Protein AF-A0AAD0NMH9-F1 (afdb_monomer_lite)

Structure (mmCIF, N/CA/C/O backbone):
data_AF-A0AAD0NMH9-F1
#
_entry.id   AF-A0AAD0NMH9-F1
#
loop_
_atom_site.group_PDB
_atom_site.id
_atom_site.type_symbol
_atom_site.label_atom_id
_atom_site.label_alt_id
_atom_site.label_comp_id
_atom_site.label_asym_id
_atom_site.label_entity_id
_atom_site.label_seq_id
_atom_site.pdbx_PDB_ins_code
_atom_site.Cartn_x
_atom_site.Cartn_y
_atom_site.Cartn_z
_atom_site.occupancy
_atom_site.B_iso_or_equiv
_atom_site.auth_seq_id
_atom_site.auth_comp_id
_atom_site.auth_asym_id
_atom_site.auth_atom_id
_atom_site.pdbx_PDB_model_num
ATOM 1 N N . MET A 1 1 ? 14.773 -1.797 -0.345 1.00 87.62 1 MET A N 1
ATOM 2 C CA . MET A 1 1 ? 13.397 -1.683 0.174 1.00 87.62 1 MET A CA 1
ATOM 3 C C . MET A 1 1 ? 13.081 -0.225 0.487 1.00 87.62 1 MET A C 1
ATOM 5 O O . MET A 1 1 ? 13.939 0.467 1.032 1.00 87.62 1 MET A O 1
ATOM 9 N N . LYS A 1 2 ? 11.906 0.271 0.089 1.00 93.81 2 LYS A N 1
ATOM 10 C CA . LYS A 1 2 ? 11.357 1.562 0.538 1.00 93.81 2 LYS A CA 1
ATOM 11 C C . LYS A 1 2 ? 9.987 1.317 1.145 1.00 93.81 2 LYS A C 1
ATOM 13 O O . LYS A 1 2 ? 9.217 0.559 0.575 1.00 93.81 2 LYS A O 1
ATOM 18 N N . GLU A 1 3 ? 9.700 1.976 2.253 1.00 96.62 3 GLU A N 1
ATOM 19 C CA . GLU A 1 3 ? 8.466 1.783 3.004 1.00 96.62 3 GLU A CA 1
ATOM 20 C C . GLU A 1 3 ? 7.757 3.126 3.196 1.00 96.62 3 GLU A C 1
ATOM 22 O O . GLU A 1 3 ? 8.395 4.170 3.381 1.00 96.62 3 GLU A O 1
ATOM 27 N N . PHE A 1 4 ? 6.433 3.091 3.116 1.00 97.06 4 PHE A N 1
ATOM 28 C CA . PHE A 1 4 ? 5.550 4.204 3.414 1.00 97.06 4 PHE A CA 1
ATOM 29 C C . PHE A 1 4 ? 4.482 3.730 4.393 1.00 97.06 4 PHE A C 1
ATOM 31 O O . PHE A 1 4 ? 3.882 2.683 4.173 1.00 97.06 4 PHE A O 1
ATOM 38 N N . THR A 1 5 ? 4.215 4.493 5.443 1.00 96.56 5 THR A N 1
ATOM 39 C CA . THR A 1 5 ? 3.265 4.123 6.495 1.00 96.56 5 THR A CA 1
ATOM 40 C C . THR A 1 5 ? 2.178 5.174 6.663 1.00 96.56 5 THR A C 1
ATOM 42 O O . THR A 1 5 ? 2.373 6.363 6.392 1.00 96.56 5 THR A O 1
ATOM 45 N N . LEU A 1 6 ? 1.002 4.720 7.077 1.00 96.12 6 LEU A N 1
ATOM 46 C CA . LEU A 1 6 ? -0.138 5.563 7.395 1.00 96.12 6 LEU A CA 1
ATOM 47 C C . LEU A 1 6 ? -0.952 4.903 8.506 1.00 96.12 6 LEU A C 1
ATOM 49 O O . LEU A 1 6 ? -1.437 3.789 8.334 1.00 96.12 6 LEU A O 1
ATOM 53 N N . ASP A 1 7 ? -1.155 5.612 9.610 1.00 93.44 7 ASP A N 1
ATOM 54 C CA . ASP A 1 7 ? -2.136 5.215 10.615 1.00 93.44 7 ASP A CA 1
ATOM 55 C C . ASP A 1 7 ? -3.509 5.754 10.199 1.00 93.44 7 ASP A C 1
ATOM 57 O O . ASP A 1 7 ? -3.731 6.965 10.139 1.00 93.44 7 ASP A O 1
ATOM 61 N N . HIS A 1 8 ? -4.436 4.853 9.871 1.00 90.06 8 HIS A N 1
ATOM 62 C CA . HIS A 1 8 ? -5.765 5.202 9.382 1.00 90.06 8 HIS A CA 1
ATOM 63 C C . HIS A 1 8 ? -6.842 4.395 10.109 1.00 90.06 8 HIS A C 1
ATOM 65 O O . HIS A 1 8 ? -6.813 3.167 10.117 1.00 90.06 8 HIS A O 1
ATOM 71 N N . ALA A 1 9 ? -7.807 5.088 10.723 1.00 87.75 9 ALA A N 1
ATOM 72 C CA . ALA A 1 9 ? -8.911 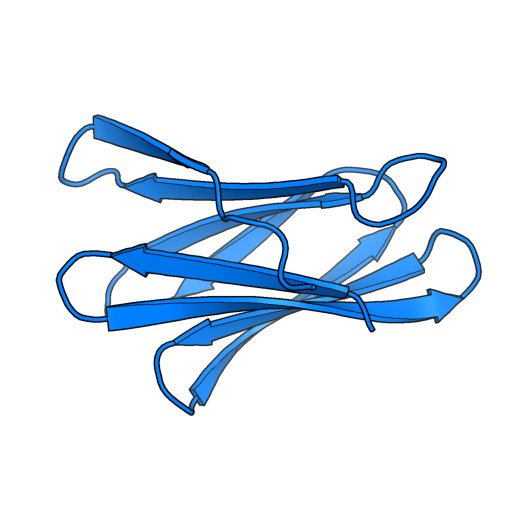4.471 11.468 1.00 87.75 9 ALA A CA 1
ATOM 73 C C . ALA A 1 9 ? -8.451 3.433 12.520 1.00 87.75 9 ALA A C 1
ATOM 75 O O . ALA A 1 9 ? -9.062 2.381 12.679 1.00 87.75 9 ALA A O 1
ATOM 76 N N . GLY A 1 10 ? -7.345 3.714 13.222 1.00 88.25 10 GLY A N 1
ATOM 77 C CA . GLY A 1 10 ? -6.774 2.815 14.23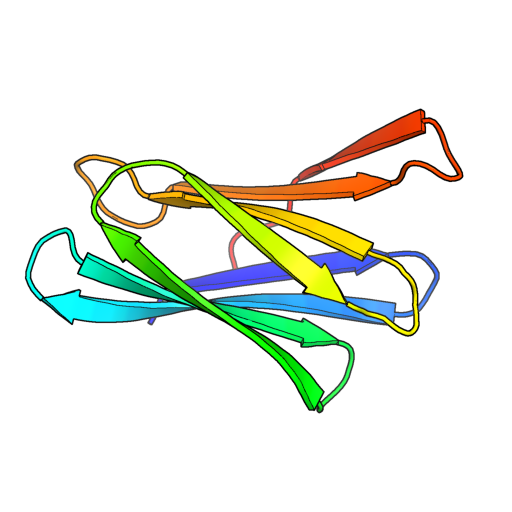5 1.00 88.25 10 GLY A CA 1
ATOM 78 C C . GLY A 1 10 ? -6.016 1.607 13.673 1.00 88.25 10 GLY A C 1
ATOM 79 O O . GLY A 1 10 ? -5.525 0.795 14.449 1.00 88.25 10 GLY A O 1
ATOM 80 N N . THR A 1 11 ? -5.893 1.496 12.348 1.00 90.00 11 THR A N 1
ATOM 81 C CA . THR A 1 11 ? -5.133 0.441 11.671 1.00 90.00 11 THR A CA 1
ATOM 82 C C . THR A 1 11 ? -3.887 1.033 11.027 1.00 90.00 11 THR A C 1
ATOM 84 O O . THR A 1 11 ? -3.963 2.034 10.311 1.00 90.00 11 THR A O 1
ATOM 87 N N . ARG A 1 12 ? -2.733 0.399 11.251 1.00 93.75 12 ARG A N 1
ATOM 88 C CA . ARG A 1 12 ? -1.499 0.758 10.554 1.00 93.75 12 ARG A CA 1
ATOM 89 C C . ARG A 1 12 ? -1.493 0.128 9.168 1.00 93.75 12 ARG A C 1
ATOM 91 O O . ARG A 1 12 ? -1.578 -1.092 9.024 1.00 93.75 12 ARG A O 1
ATOM 98 N N . LEU A 1 13 ? -1.381 0.981 8.161 1.00 95.62 13 LEU A N 1
ATOM 99 C CA . LEU A 1 13 ? -1.211 0.609 6.767 1.00 95.62 13 LEU A CA 1
ATOM 100 C C . LEU A 1 13 ? 0.249 0.819 6.387 1.00 95.62 13 LEU A C 1
ATOM 102 O O . LEU A 1 13 ? 0.822 1.878 6.657 1.00 95.62 13 LEU A O 1
ATOM 106 N N . THR A 1 14 ? 0.828 -0.159 5.704 1.00 97.25 14 THR A N 1
ATOM 107 C CA . THR A 1 14 ? 2.201 -0.084 5.209 1.00 97.25 14 THR A CA 1
ATOM 108 C C . THR A 1 14 ? 2.212 -0.405 3.721 1.00 97.25 14 THR A C 1
ATOM 110 O O . THR A 1 14 ? 1.620 -1.386 3.280 1.00 97.25 14 THR A O 1
ATOM 113 N N . VAL A 1 15 ? 2.885 0.428 2.930 1.00 97.44 15 VAL A N 1
ATOM 114 C CA . VAL A 1 15 ? 3.193 0.151 1.530 1.00 97.44 15 VAL A CA 1
ATOM 115 C C . VAL A 1 15 ? 4.686 -0.059 1.386 1.00 97.44 15 VAL A C 1
ATOM 117 O O . VAL A 1 15 ? 5.482 0.863 1.579 1.00 97.44 15 VAL A O 1
ATOM 120 N N . GLU A 1 16 ? 5.060 -1.268 0.997 1.00 97.62 16 GLU A N 1
ATOM 121 C CA . GLU A 1 16 ? 6.442 -1.630 0.720 1.00 97.62 16 GLU A CA 1
ATOM 122 C C . GLU A 1 16 ? 6.707 -1.630 -0.779 1.00 97.62 16 GLU A C 1
ATOM 124 O O . GLU A 1 16 ? 5.912 -2.131 -1.569 1.00 97.62 16 GLU A O 1
ATOM 129 N N . PHE A 1 17 ? 7.872 -1.123 -1.165 1.00 96.62 17 PHE A N 1
ATOM 130 C CA . PHE A 1 17 ? 8.430 -1.262 -2.499 1.00 96.62 17 PHE A CA 1
ATOM 131 C C . PHE A 1 17 ? 9.730 -2.055 -2.415 1.00 96.62 17 PHE A C 1
ATOM 133 O O . PHE A 1 17 ? 10.754 -1.575 -1.903 1.00 96.62 17 PHE A O 1
ATOM 140 N N . ASP A 1 18 ? 9.691 -3.260 -2.966 1.00 95.50 18 ASP A N 1
ATOM 141 C CA . ASP A 1 18 ? 10.855 -4.114 -3.147 1.00 95.50 18 ASP A CA 1
ATOM 142 C C . ASP A 1 18 ? 11.368 -3.992 -4.585 1.00 95.50 18 ASP A C 1
ATOM 144 O O . ASP A 1 18 ? 10.590 -4.033 -5.538 1.00 95.50 18 ASP A O 1
ATOM 148 N N . GLN A 1 19 ? 12.669 -3.770 -4.757 1.00 92.50 19 GLN A N 1
ATOM 149 C CA . GLN A 1 19 ? 13.238 -3.510 -6.076 1.00 92.50 19 GLN A CA 1
ATOM 150 C C . GLN A 1 19 ? 13.695 -4.822 -6.702 1.00 92.50 19 GLN A C 1
ATOM 152 O O . GLN A 1 19 ? 14.638 -5.438 -6.218 1.00 92.50 19 GLN A O 1
ATOM 157 N N . SER A 1 20 ? 13.061 -5.222 -7.804 1.00 85.31 20 SER A N 1
ATOM 158 C CA . SER A 1 20 ? 13.461 -6.427 -8.540 1.00 85.31 20 SER A CA 1
ATOM 159 C C . SER A 1 20 ? 14.469 -6.111 -9.648 1.00 85.31 20 SER A C 1
ATOM 161 O O . SER A 1 20 ? 15.435 -6.844 -9.821 1.00 85.31 20 SER A O 1
ATOM 163 N N . MET A 1 21 ? 14.268 -5.011 -10.387 1.00 86.69 21 MET A N 1
ATOM 164 C CA . MET A 1 21 ? 15.171 -4.536 -11.448 1.00 86.69 21 MET A CA 1
ATOM 165 C C . MET A 1 21 ? 15.187 -3.000 -11.505 1.00 86.69 21 MET A C 1
ATOM 167 O O . MET A 1 21 ? 14.505 -2.317 -10.736 1.00 86.69 21 MET A O 1
ATOM 171 N N . LEU A 1 22 ? 15.979 -2.420 -12.412 1.00 83.31 22 LEU A N 1
ATOM 172 C CA . LEU A 1 22 ? 15.948 -0.978 -12.662 1.00 83.31 22 LEU A CA 1
ATOM 173 C C .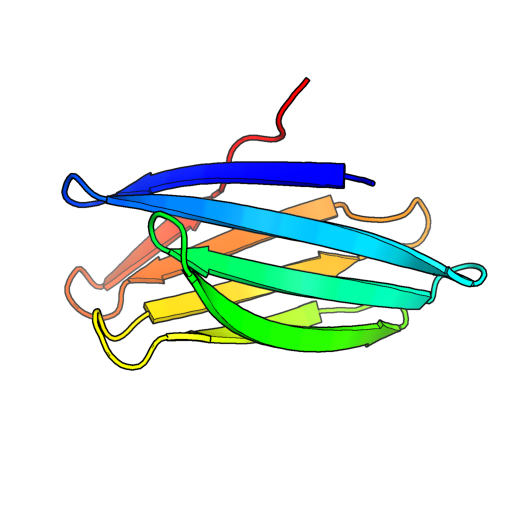 LEU A 1 22 ? 14.534 -0.559 -13.112 1.00 83.31 22 LEU A C 1
ATOM 175 O O . LEU A 1 22 ? 13.988 -1.126 -14.053 1.00 83.31 22 LEU A O 1
ATOM 179 N N . PHE A 1 23 ? 13.939 0.409 -12.407 1.00 82.25 23 PHE A N 1
ATOM 180 C CA . PHE A 1 23 ? 12.567 0.911 -12.613 1.00 82.25 23 PHE A CA 1
ATOM 181 C C . PHE A 1 23 ? 11.426 -0.100 -12.411 1.00 82.25 23 PHE A C 1
ATOM 183 O O . PHE A 1 23 ? 10.264 0.265 -12.599 1.00 82.25 23 PHE A O 1
ATOM 190 N N . TYR A 1 24 ? 11.731 -1.331 -11.992 1.00 92.44 24 TYR A N 1
ATOM 191 C CA . TYR A 1 24 ? 10.746 -2.374 -11.731 1.00 92.44 24 TYR A CA 1
ATOM 192 C C . TYR A 1 24 ? 10.712 -2.715 -10.244 1.00 92.44 24 TYR A C 1
ATOM 194 O O . TYR A 1 24 ? 11.694 -3.204 -9.671 1.00 92.44 24 TYR A O 1
ATOM 202 N N . TYR A 1 25 ? 9.560 -2.470 -9.633 1.00 95.44 25 TYR A N 1
ATOM 203 C CA . TYR A 1 25 ? 9.326 -2.705 -8.219 1.00 95.44 25 TYR A CA 1
ATOM 204 C C . TYR A 1 25 ? 8.155 -3.654 -8.026 1.00 95.44 25 TYR A C 1
ATOM 206 O O . TYR A 1 25 ? 7.271 -3.787 -8.870 1.00 95.44 25 TYR A O 1
ATOM 214 N N . ARG A 1 26 ? 8.143 -4.290 -6.869 1.00 97.06 26 ARG A N 1
ATOM 215 C CA . ARG A 1 26 ? 7.014 -5.022 -6.327 1.00 97.06 26 ARG A CA 1
ATOM 216 C C . ARG A 1 26 ? 6.443 -4.181 -5.199 1.00 97.06 26 ARG A C 1
ATOM 218 O O . ARG A 1 26 ? 7.141 -3.928 -4.219 1.00 97.06 26 ARG A O 1
ATOM 225 N N . ALA A 1 27 ? 5.224 -3.695 -5.389 1.00 97.56 27 ALA A N 1
ATOM 226 C CA . ALA A 1 27 ? 4.507 -2.912 -4.399 1.00 97.56 27 ALA A CA 1
ATOM 227 C C . ALA A 1 27 ? 3.604 -3.846 -3.585 1.00 97.56 27 ALA A C 1
ATOM 229 O O . ALA A 1 27 ? 2.809 -4.581 -4.173 1.00 97.56 27 ALA A O 1
ATOM 230 N N . ARG A 1 28 ? 3.724 -3.825 -2.256 1.00 97.88 28 ARG A N 1
ATOM 231 C CA . ARG A 1 28 ? 2.884 -4.605 -1.334 1.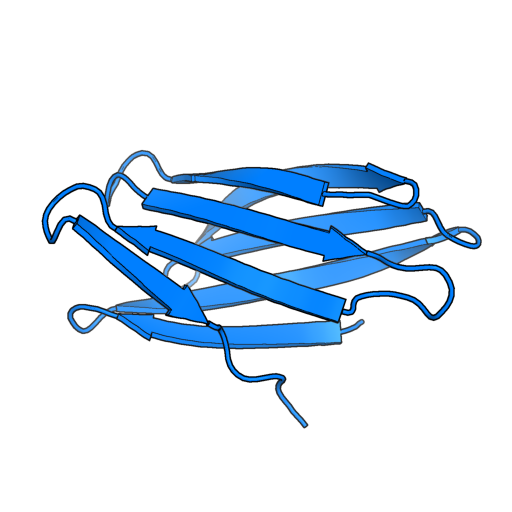00 97.88 28 ARG A CA 1
ATOM 232 C C . ARG A 1 28 ? 2.097 -3.670 -0.442 1.00 97.88 28 ARG A C 1
ATOM 234 O O . ARG A 1 28 ? 2.678 -2.742 0.111 1.00 97.88 28 ARG A O 1
ATOM 241 N N . LEU A 1 29 ? 0.806 -3.934 -0.286 1.00 97.62 29 LEU A N 1
ATOM 242 C CA . LEU A 1 29 ? -0.023 -3.324 0.743 1.00 97.62 29 LEU A CA 1
ATOM 243 C C . LEU A 1 29 ? -0.106 -4.295 1.915 1.00 97.62 29 LEU A C 1
ATOM 245 O O . LEU A 1 29 ? -0.561 -5.424 1.752 1.00 97.62 29 LEU A O 1
ATOM 249 N N . ILE A 1 30 ? 0.312 -3.841 3.086 1.00 96.81 30 ILE A N 1
ATOM 250 C CA . ILE A 1 30 ? 0.258 -4.580 4.340 1.00 96.81 30 ILE A CA 1
ATOM 251 C C . ILE A 1 30 ? -0.726 -3.861 5.261 1.00 96.81 30 ILE A C 1
ATOM 253 O O . ILE A 1 30 ? -0.660 -2.639 5.429 1.00 96.81 30 ILE A O 1
ATOM 257 N N . VAL A 1 31 ? -1.653 -4.625 5.831 1.00 94.69 31 VAL A N 1
ATOM 258 C CA . VAL A 1 31 ? -2.677 -4.152 6.764 1.00 94.69 31 VAL A CA 1
ATOM 259 C C . VAL A 1 31 ? -2.508 -4.937 8.061 1.00 94.69 31 VAL A C 1
ATOM 261 O O . VAL A 1 31 ? -2.703 -6.153 8.081 1.00 94.69 31 VAL A O 1
ATOM 264 N N . GLY A 1 32 ? -2.091 -4.260 9.133 1.00 89.94 32 GLY A N 1
ATOM 265 C CA . GLY A 1 32 ? -1.599 -4.958 10.325 1.00 89.94 32 GLY A CA 1
ATOM 266 C C . GLY A 1 32 ? -0.353 -5.782 9.983 1.00 89.94 32 GLY A C 1
ATOM 267 O O . GLY A 1 32 ? 0.627 -5.219 9.503 1.00 89.94 32 GLY A O 1
ATOM 268 N N . ASP A 1 33 ? -0.421 -7.103 10.172 1.00 88.50 33 ASP A N 1
ATOM 269 C CA . ASP A 1 33 ? 0.680 -8.040 9.886 1.00 88.50 33 ASP A CA 1
ATOM 270 C C . ASP A 1 33 ? 0.469 -8.861 8.598 1.00 88.50 33 ASP A C 1
ATOM 272 O O . ASP A 1 33 ? 1.284 -9.719 8.252 1.00 88.50 33 ASP A O 1
ATOM 276 N N . ALA A 1 34 ? -0.631 -8.625 7.874 1.00 92.94 34 ALA A N 1
ATOM 277 C CA . ALA A 1 34 ? -0.996 -9.394 6.689 1.00 92.94 34 ALA A CA 1
ATOM 278 C C . ALA A 1 34 ? -0.753 -8.602 5.401 1.00 92.94 34 ALA A C 1
ATOM 280 O O . ALA A 1 34 ? -1.114 -7.430 5.290 1.00 92.94 34 ALA A O 1
ATOM 281 N N . THR A 1 35 ? -0.193 -9.265 4.386 1.00 96.12 35 THR A N 1
ATOM 282 C CA . THR A 1 35 ? -0.149 -8.709 3.026 1.00 96.12 35 THR A CA 1
ATOM 283 C C . THR A 1 35 ? -1.540 -8.812 2.406 1.00 96.12 35 THR A C 1
ATOM 285 O O . THR A 1 35 ? -2.030 -9.913 2.166 1.00 96.12 35 THR A O 1
ATOM 288 N N . ALA A 1 36 ? -2.168 -7.666 2.157 1.00 95.88 36 ALA A N 1
ATOM 289 C CA . ALA A 1 36 ? -3.505 -7.577 1.582 1.00 95.88 36 ALA A CA 1
ATOM 290 C C . ALA A 1 36 ? -3.496 -7.688 0.048 1.00 95.88 36 ALA A C 1
ATOM 292 O O . ALA A 1 36 ? -4.370 -8.333 -0.526 1.00 95.88 36 ALA A O 1
ATOM 293 N N . ASP A 1 37 ? -2.508 -7.081 -0.617 1.00 97.62 37 ASP A N 1
ATOM 294 C CA . ASP A 1 37 ? -2.320 -7.160 -2.073 1.00 97.62 37 ASP A CA 1
ATOM 295 C C . ASP A 1 37 ? -0.847 -6.933 -2.427 1.00 97.62 37 ASP A C 1
ATOM 297 O O . ASP A 1 37 ? -0.120 -6.215 -1.736 1.00 97.62 37 ASP A O 1
ATOM 301 N N . GLU A 1 38 ? -0.406 -7.542 -3.521 1.00 97.69 38 GLU A N 1
ATOM 302 C CA . GLU A 1 38 ? 0.945 -7.421 -4.056 1.00 97.69 38 GLU A CA 1
ATOM 303 C C . GLU A 1 38 ? 0.865 -7.298 -5.575 1.00 97.69 38 GLU A C 1
ATOM 305 O O . GLU A 1 38 ? 0.272 -8.138 -6.255 1.00 97.69 38 GLU A O 1
ATOM 310 N N . ARG A 1 39 ? 1.496 -6.258 -6.130 1.00 97.56 39 ARG A N 1
ATOM 311 C CA . ARG A 1 39 ? 1.505 -6.032 -7.576 1.00 97.56 39 ARG A CA 1
ATOM 312 C C . ARG A 1 39 ? 2.867 -5.587 -8.087 1.00 97.56 39 ARG A C 1
ATOM 314 O O . ARG A 1 39 ? 3.548 -4.790 -7.434 1.00 97.56 39 ARG A O 1
ATOM 321 N N . PRO A 1 40 ? 3.266 -6.044 -9.285 1.00 96.69 40 PRO A N 1
ATOM 322 C CA . PRO A 1 40 ? 4.391 -5.445 -9.971 1.00 96.69 40 PRO A CA 1
ATOM 323 C C . PRO A 1 40 ? 4.036 -4.033 -10.440 1.00 96.69 40 PRO A C 1
ATOM 325 O O . PRO A 1 40 ? 2.913 -3.754 -10.862 1.00 96.69 40 PRO A O 1
ATOM 328 N N . ILE A 1 41 ? 5.029 -3.156 -10.419 1.00 95.12 41 ILE A N 1
ATOM 329 C CA . ILE A 1 41 ? 4.956 -1.815 -10.972 1.00 95.12 41 ILE A CA 1
ATOM 330 C C . ILE A 1 41 ? 6.261 -1.510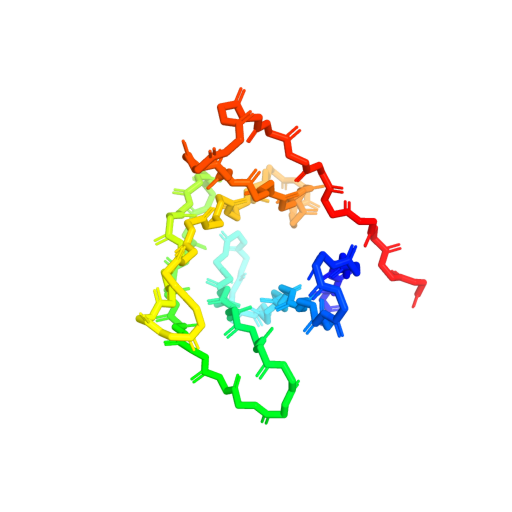 -11.701 1.00 95.12 41 ILE A C 1
ATOM 332 O O . ILE A 1 41 ? 7.337 -1.389 -11.112 1.00 95.12 41 ILE A O 1
ATOM 336 N N . PHE A 1 42 ? 6.147 -1.372 -13.015 1.00 93.56 42 PHE A N 1
ATOM 337 C CA . PHE A 1 42 ? 7.132 -0.665 -13.814 1.00 93.56 42 PHE A CA 1
ATOM 338 C C . PHE A 1 42 ? 6.712 0.799 -13.849 1.00 93.56 42 PHE A C 1
ATOM 340 O O . PHE A 1 42 ? 5.530 1.047 -14.062 1.00 93.56 42 PHE A O 1
ATOM 347 N N . MET A 1 43 ? 7.649 1.718 -13.596 1.00 90.94 43 MET A N 1
ATOM 348 C CA . MET A 1 43 ? 7.499 3.182 -13.693 1.00 90.94 43 MET A CA 1
ATOM 349 C C . MET A 1 43 ? 6.074 3.682 -14.033 1.00 90.94 43 MET A C 1
ATOM 351 O O . MET A 1 43 ? 5.631 3.586 -15.176 1.00 90.94 43 MET A O 1
ATOM 355 N N . GLY A 1 44 ? 5.368 4.251 -13.055 1.00 95.19 44 GLY A N 1
ATOM 356 C CA . GLY A 1 44 ? 3.959 4.630 -13.187 1.00 95.19 44 GLY A CA 1
ATOM 357 C C . GLY A 1 44 ? 3.241 4.622 -11.840 1.00 95.19 44 GLY A C 1
ATOM 358 O O . GLY A 1 44 ? 3.847 4.928 -10.809 1.00 95.19 44 GLY A O 1
ATOM 359 N N . SER A 1 45 ? 1.962 4.247 -11.839 1.00 96.44 45 SER A N 1
ATOM 360 C CA . SER A 1 45 ? 1.208 3.950 -10.621 1.00 96.44 45 SER A CA 1
ATOM 361 C C . SER A 1 45 ? 0.449 2.629 -10.723 1.00 96.44 45 SER A C 1
ATOM 363 O O . SER A 1 45 ? 0.116 2.160 -11.812 1.00 96.44 45 SER A O 1
ATOM 365 N N . VAL A 1 46 ? 0.204 2.004 -9.573 1.00 97.38 46 VAL A N 1
ATOM 366 C CA . VAL A 1 46 ? -0.626 0.805 -9.453 1.00 97.38 46 VAL A CA 1
ATOM 367 C C . VAL A 1 46 ? -1.577 0.961 -8.275 1.00 97.38 46 VAL A C 1
ATOM 369 O O . VAL A 1 46 ? -1.224 1.545 -7.252 1.00 97.38 46 VAL A O 1
ATOM 372 N N . MET A 1 47 ? -2.795 0.444 -8.423 1.00 97.56 47 MET A N 1
ATOM 373 C CA . MET A 1 47 ? -3.791 0.433 -7.357 1.00 97.56 47 MET A CA 1
ATOM 374 C C . MET A 1 47 ? -3.728 -0.897 -6.607 1.00 97.56 47 MET A C 1
ATOM 376 O O . MET A 1 47 ? -4.079 -1.934 -7.171 1.00 97.56 47 MET A O 1
ATOM 380 N N . LEU A 1 48 ? -3.301 -0.845 -5.350 1.00 97.38 48 LEU A N 1
ATOM 381 C CA . LEU A 1 48 ? -3.356 -1.942 -4.389 1.00 97.38 48 LEU A CA 1
ATOM 382 C C . LEU A 1 48 ? -4.701 -1.905 -3.665 1.00 97.38 48 LEU A C 1
ATOM 384 O O . LEU A 1 48 ? -5.259 -0.824 -3.443 1.00 97.38 48 LEU A O 1
ATOM 388 N N . ARG A 1 49 ? -5.251 -3.069 -3.322 1.00 95.75 49 ARG A N 1
ATOM 389 C CA . ARG A 1 49 ? -6.575 -3.162 -2.693 1.00 95.75 49 ARG A CA 1
ATOM 390 C C . ARG A 1 49 ? -6.548 -4.039 -1.451 1.00 95.75 49 ARG A C 1
ATOM 392 O O . ARG A 1 49 ? -5.781 -4.981 -1.381 1.00 95.75 49 ARG A O 1
ATOM 399 N N . SER A 1 50 ? -7.413 -3.756 -0.491 1.00 93.44 50 SER A N 1
ATOM 400 C CA . SER A 1 50 ? -7.719 -4.680 0.605 1.00 93.44 50 SER A CA 1
ATOM 401 C C . SER A 1 50 ? -9.214 -4.971 0.597 1.00 93.44 50 SER A C 1
ATOM 403 O O . SER A 1 50 ? -9.992 -4.100 0.208 1.00 93.44 50 SER A O 1
ATOM 405 N N . ALA A 1 51 ? -9.605 -6.192 0.963 1.00 85.50 51 ALA A N 1
ATOM 406 C CA . ALA A 1 51 ? -11.011 -6.588 1.058 1.00 85.50 51 ALA A CA 1
ATOM 407 C C . ALA A 1 51 ? -11.609 -6.255 2.434 1.00 85.50 51 ALA A C 1
ATOM 409 O O . ALA A 1 51 ? -12.756 -5.825 2.505 1.00 85.50 51 ALA A O 1
ATOM 410 N N . ASP A 1 52 ? -10.823 -6.415 3.502 1.00 81.31 52 ASP A N 1
ATOM 411 C CA . ASP A 1 52 ? -11.229 -6.115 4.874 1.00 81.31 52 ASP A CA 1
ATOM 412 C C . ASP A 1 52 ? -10.064 -5.473 5.653 1.00 81.31 52 ASP A C 1
ATOM 414 O O . ASP A 1 52 ? -9.059 -6.142 5.903 1.00 81.31 52 ASP A O 1
ATOM 418 N N . PRO A 1 53 ? -10.137 -4.170 5.983 1.00 79.50 53 PRO A N 1
ATOM 419 C CA . PRO A 1 53 ? -11.118 -3.200 5.494 1.00 79.50 53 PRO A CA 1
ATOM 420 C C . PRO A 1 53 ? -11.008 -2.993 3.973 1.00 79.50 53 PRO A C 1
ATOM 422 O O . PRO A 1 53 ? -9.938 -3.173 3.382 1.00 79.50 53 PRO A O 1
ATOM 425 N N . ALA A 1 54 ? -12.112 -2.582 3.340 1.00 87.50 54 ALA A N 1
ATOM 426 C CA . ALA A 1 54 ? -12.149 -2.240 1.919 1.00 87.50 54 ALA A CA 1
ATOM 427 C C . ALA A 1 54 ? -11.338 -0.957 1.655 1.00 87.50 54 ALA A C 1
ATOM 429 O O . ALA A 1 54 ? -11.809 0.149 1.910 1.00 87.50 54 ALA A O 1
ATOM 430 N N . LEU A 1 55 ? -10.103 -1.102 1.167 1.00 90.62 55 LEU A N 1
ATOM 431 C CA . LEU A 1 55 ? -9.172 0.011 0.945 1.00 90.62 55 LEU A CA 1
ATOM 432 C C . LEU A 1 55 ? -8.658 0.027 -0.492 1.00 90.62 55 LEU A C 1
ATOM 434 O O . LEU A 1 55 ? -8.482 -1.020 -1.119 1.00 90.62 55 LEU A O 1
ATOM 438 N N . ARG A 1 56 ? -8.349 1.226 -0.993 1.00 95.56 56 ARG A N 1
ATOM 439 C CA . ARG A 1 56 ? -7.713 1.449 -2.295 1.00 95.56 56 ARG A CA 1
ATOM 440 C C . ARG A 1 56 ? -6.491 2.333 -2.103 1.00 95.56 56 ARG A C 1
ATOM 442 O O . ARG A 1 56 ? -6.619 3.483 -1.701 1.00 95.56 56 ARG A O 1
ATOM 449 N N . VAL A 1 57 ? -5.306 1.804 -2.379 1.00 97.06 57 VAL A N 1
ATOM 450 C CA . VAL A 1 57 ? -4.045 2.523 -2.190 1.00 97.06 57 VAL A CA 1
ATOM 451 C C . VAL A 1 57 ? -3.316 2.637 -3.517 1.00 97.06 57 VAL A C 1
ATOM 453 O O . VAL A 1 57 ? -2.933 1.640 -4.123 1.00 97.06 57 VAL A O 1
ATOM 456 N N . GLU A 1 58 ? -3.103 3.864 -3.973 1.00 98.12 58 GLU A N 1
ATOM 457 C CA . GLU A 1 58 ? -2.286 4.134 -5.146 1.00 98.12 58 GLU A CA 1
ATOM 458 C C . GLU A 1 58 ? -0.810 4.179 -4.752 1.00 98.12 58 GLU A C 1
ATOM 460 O O . GLU A 1 58 ? -0.383 5.044 -3.988 1.00 98.12 58 GLU A O 1
ATOM 465 N N . ALA A 1 59 ? -0.022 3.266 -5.307 1.00 97.62 59 ALA A N 1
ATOM 466 C CA . ALA A 1 59 ? 1.423 3.193 -5.154 1.00 97.62 59 ALA A CA 1
ATOM 467 C C . ALA A 1 59 ? 2.103 3.752 -6.413 1.00 97.62 59 ALA A C 1
ATOM 469 O O . ALA A 1 59 ? 1.816 3.299 -7.520 1.00 97.62 59 ALA A O 1
ATOM 470 N N . VAL A 1 60 ? 3.006 4.729 -6.262 1.00 97.25 60 VAL A N 1
ATOM 471 C CA . VAL A 1 60 ? 3.613 5.461 -7.389 1.00 97.25 60 VAL A CA 1
ATOM 472 C C . VAL A 1 60 ? 5.130 5.295 -7.412 1.00 97.25 60 VAL A C 1
ATOM 474 O O . VAL A 1 60 ? 5.821 5.611 -6.439 1.00 97.25 60 VAL A O 1
ATOM 477 N N . VAL A 1 61 ? 5.664 4.894 -8.565 1.00 95.44 61 VAL A N 1
ATOM 478 C CA . VAL A 1 61 ? 7.101 4.822 -8.858 1.00 95.44 61 VAL A CA 1
ATOM 479 C C . VAL A 1 61 ? 7.431 5.796 -9.981 1.00 95.44 61 VAL A C 1
ATOM 481 O O . VAL A 1 61 ? 6.848 5.741 -11.057 1.00 95.44 61 VAL A O 1
ATOM 484 N N . GLY A 1 62 ? 8.404 6.672 -9.744 1.00 92.81 62 GLY A N 1
ATOM 485 C CA . GLY A 1 62 ? 8.923 7.585 -10.757 1.00 92.81 62 GLY A CA 1
ATOM 486 C C . GLY A 1 62 ? 10.304 7.176 -11.257 1.00 92.81 62 GLY A C 1
ATOM 487 O O . GLY A 1 62 ? 10.882 6.183 -10.823 1.00 92.81 62 GLY A O 1
ATOM 488 N N . TRP A 1 63 ? 10.877 8.029 -12.106 1.00 90.06 63 TRP A N 1
ATOM 489 C CA . TRP A 1 63 ? 12.223 7.855 -12.667 1.00 90.06 63 TRP A CA 1
ATOM 490 C C . TRP A 1 63 ? 13.319 7.626 -11.611 1.00 90.06 63 TRP A C 1
ATOM 492 O O . TRP A 1 63 ? 14.288 6.924 -11.844 1.00 90.06 63 TRP A O 1
ATOM 502 N N . TRP A 1 64 ? 13.153 8.184 -10.410 1.00 89.81 64 TRP A N 1
ATOM 503 C CA . TRP A 1 64 ? 14.117 8.062 -9.307 1.00 89.81 64 TRP A CA 1
ATOM 504 C C . TRP A 1 64 ? 13.701 7.026 -8.245 1.00 89.81 64 TRP A C 1
ATOM 506 O O . TRP A 1 64 ? 14.125 7.118 -7.094 1.00 89.81 64 TRP A O 1
ATOM 516 N N . GLY A 1 65 ? 12.829 6.080 -8.604 1.00 92.19 65 GLY A N 1
ATOM 517 C CA . GLY A 1 65 ? 12.305 5.042 -7.714 1.00 92.19 65 GLY A CA 1
ATOM 518 C C . GLY A 1 65 ? 10.959 5.392 -7.060 1.00 92.19 65 GLY A C 1
ATOM 519 O O . GLY A 1 65 ? 10.243 6.269 -7.558 1.00 92.19 65 GLY A O 1
ATOM 520 N N . PRO A 1 66 ? 10.581 4.712 -5.958 1.00 94.12 66 PRO A N 1
ATOM 521 C CA . PRO A 1 66 ? 9.297 4.902 -5.285 1.00 94.12 66 PRO A CA 1
ATOM 522 C C . PRO A 1 66 ? 9.113 6.342 -4.807 1.00 94.12 66 PRO A C 1
ATOM 524 O O . PRO A 1 66 ? 9.990 6.910 -4.149 1.00 94.12 66 PRO A O 1
ATOM 527 N N . LYS A 1 67 ? 7.977 6.944 -5.162 1.00 95.25 67 LYS A N 1
ATOM 528 C CA . LYS A 1 67 ? 7.697 8.367 -4.935 1.00 95.25 67 LYS A CA 1
ATOM 529 C C . LYS A 1 67 ? 6.763 8.595 -3.760 1.00 95.25 67 LYS A C 1
ATOM 531 O O . LYS A 1 67 ? 7.099 9.383 -2.881 1.00 95.25 67 LYS A O 1
ATOM 536 N N . LYS A 1 68 ? 5.600 7.949 -3.777 1.00 96.12 68 LYS A N 1
ATOM 537 C CA . LYS A 1 68 ? 4.546 8.125 -2.776 1.00 96.12 68 LYS A CA 1
ATOM 538 C C . LYS A 1 68 ? 3.584 6.942 -2.790 1.00 96.12 68 LYS A C 1
ATOM 540 O O . LYS A 1 68 ? 3.504 6.222 -3.787 1.00 96.12 68 LYS A O 1
ATOM 545 N N . ALA A 1 69 ? 2.826 6.817 -1.709 1.00 96.81 69 ALA A N 1
ATOM 546 C CA . ALA A 1 69 ? 1.599 6.041 -1.660 1.00 96.81 69 ALA A CA 1
ATOM 547 C C . ALA A 1 69 ? 0.452 6.941 -1.176 1.00 96.81 69 ALA A C 1
ATOM 549 O O . ALA A 1 69 ? 0.680 7.841 -0.362 1.00 96.81 69 ALA A O 1
ATOM 550 N N . VAL A 1 70 ? -0.756 6.736 -1.699 1.00 97.44 70 VAL A N 1
ATOM 551 C CA . VAL A 1 70 ? -1.952 7.526 -1.366 1.00 97.44 70 VAL A CA 1
ATOM 552 C C . VAL A 1 70 ? -3.116 6.583 -1.101 1.00 97.44 70 VAL A C 1
ATOM 554 O O . VAL A 1 70 ? -3.459 5.776 -1.959 1.00 97.44 70 VAL A O 1
ATOM 557 N N . LEU A 1 71 ? -3.723 6.685 0.078 1.00 96.62 71 LEU A N 1
ATOM 558 C CA . LEU A 1 71 ? -4.980 6.024 0.397 1.00 96.62 71 LEU A CA 1
ATOM 559 C C . LEU A 1 71 ? -6.134 6.829 -0.205 1.00 96.62 71 LEU A C 1
ATOM 561 O O . LEU A 1 71 ? -6.255 8.018 0.079 1.00 96.62 71 LEU A O 1
ATOM 565 N N . HIS A 1 72 ? -6.985 6.165 -0.980 1.00 94.00 72 HIS A N 1
ATOM 566 C CA . HIS A 1 72 ? -8.271 6.667 -1.458 1.00 94.00 72 HIS A CA 1
ATOM 567 C C . HIS A 1 72 ? -9.363 6.110 -0.540 1.00 94.00 72 HIS A C 1
ATOM 569 O O . HIS A 1 72 ? -9.747 4.945 -0.651 1.00 94.00 72 HIS A O 1
ATOM 575 N N . ASP A 1 73 ? -9.803 6.926 0.414 1.00 86.25 73 ASP A N 1
ATOM 576 C CA . ASP A 1 73 ? -10.853 6.587 1.374 1.00 86.25 73 ASP A CA 1
ATOM 577 C C . ASP A 1 73 ? -12.201 7.051 0.814 1.00 86.25 73 ASP A C 1
ATOM 579 O O . ASP A 1 73 ? -12.611 8.197 1.000 1.00 86.25 73 ASP A O 1
ATOM 583 N N . GLU A 1 74 ? -12.875 6.151 0.095 1.00 83.25 74 GLU A N 1
ATOM 584 C CA . GLU A 1 74 ? -14.185 6.415 -0.517 1.00 83.25 74 GLU A CA 1
ATOM 585 C C . GLU A 1 74 ? -15.278 6.655 0.536 1.00 83.25 74 GLU A C 1
ATOM 587 O O . GLU A 1 74 ? -16.218 7.403 0.285 1.00 83.25 74 GLU A O 1
ATOM 592 N N . ALA A 1 75 ? -15.150 6.074 1.735 1.00 82.19 75 ALA A N 1
ATOM 593 C CA . ALA A 1 75 ? -16.145 6.230 2.796 1.00 82.19 75 ALA A CA 1
ATOM 594 C C . ALA A 1 75 ? -16.164 7.651 3.377 1.00 82.19 75 ALA A C 1
ATOM 596 O O . ALA A 1 75 ? -17.197 8.104 3.870 1.00 82.19 75 ALA A O 1
ATOM 597 N N . ARG A 1 76 ? -15.026 8.351 3.330 1.00 80.69 76 ARG A N 1
ATOM 598 C CA . ARG A 1 76 ? -14.882 9.738 3.802 1.00 80.69 76 ARG A CA 1
ATOM 599 C C . ARG A 1 76 ? -14.613 10.736 2.674 1.00 80.69 76 ARG A C 1
ATOM 601 O O . ARG A 1 76 ? -14.302 11.884 2.973 1.00 80.69 76 ARG A O 1
ATOM 608 N N . ASP A 1 77 ? -14.713 10.292 1.420 1.00 85.50 77 ASP A N 1
ATOM 609 C CA . ASP A 1 77 ? -14.427 11.063 0.202 1.00 85.50 77 ASP A CA 1
ATOM 610 C C . ASP A 1 77 ? -13.107 11.855 0.282 1.00 85.50 77 ASP A C 1
ATOM 612 O O . ASP A 1 77 ? -13.037 13.054 0.013 1.00 85.50 77 ASP A O 1
ATOM 616 N N . GLN A 1 78 ? -12.036 11.190 0.730 1.00 87.12 78 GLN A N 1
ATOM 617 C CA . GLN A 1 78 ? -10.745 11.843 0.959 1.00 87.12 78 GLN A CA 1
ATOM 618 C C . GLN A 1 78 ? -9.560 11.030 0.437 1.00 87.12 78 GLN A C 1
ATOM 620 O O . GLN A 1 78 ? -9.587 9.803 0.338 1.00 87.12 78 GLN A O 1
ATOM 625 N N . SER A 1 79 ? -8.466 11.740 0.154 1.00 92.25 79 SER A N 1
ATOM 626 C CA . SER A 1 79 ? -7.172 11.152 -0.194 1.00 92.25 79 SER A CA 1
ATOM 627 C C . SER A 1 79 ? -6.137 11.469 0.877 1.00 92.25 79 SER A C 1
ATOM 629 O O . SER A 1 79 ? -5.884 12.638 1.171 1.00 92.25 79 SER A O 1
ATOM 631 N N . VAL A 1 80 ? -5.499 10.440 1.434 1.00 94.56 80 VAL A N 1
ATOM 632 C CA . VAL A 1 80 ? -4.508 10.591 2.507 1.00 94.56 80 VAL A CA 1
ATOM 633 C C . VAL A 1 80 ? -3.156 10.072 2.037 1.00 94.56 80 VAL A C 1
ATOM 635 O O . VAL A 1 80 ? -3.025 8.932 1.598 1.00 94.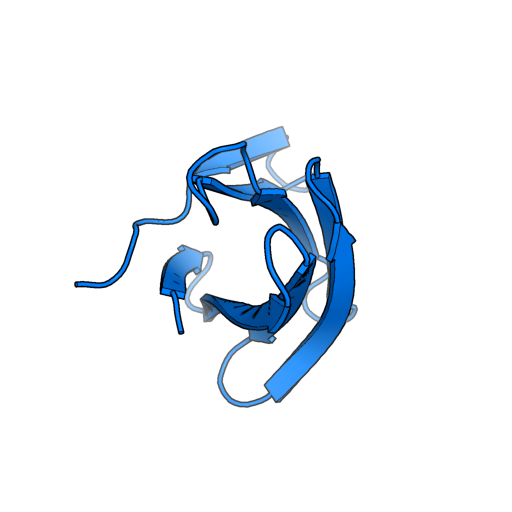56 80 VAL A O 1
ATOM 638 N N . SER A 1 81 ? -2.128 10.915 2.106 1.00 95.44 81 SER A N 1
ATOM 639 C CA . SER A 1 81 ? -0.775 10.516 1.708 1.00 95.44 81 SER A CA 1
ATOM 640 C C . SER A 1 81 ? -0.093 9.727 2.818 1.00 95.44 81 SER A C 1
ATOM 642 O O . SER A 1 81 ? -0.129 10.124 3.981 1.00 95.44 81 SER A O 1
ATOM 644 N N . PHE A 1 82 ? 0.576 8.639 2.446 1.00 96.31 82 PHE A N 1
ATOM 645 C CA . PHE A 1 82 ? 1.438 7.912 3.366 1.00 96.31 82 PHE A CA 1
ATOM 646 C C . PHE A 1 82 ? 2.716 8.711 3.635 1.00 96.31 82 PHE A C 1
ATOM 648 O O . PHE A 1 82 ? 3.245 9.399 2.754 1.00 96.31 82 PHE A O 1
ATOM 655 N N . THR A 1 83 ? 3.254 8.564 4.841 1.00 95.75 83 THR A N 1
ATOM 656 C CA . THR A 1 83 ? 4.549 9.130 5.218 1.00 95.75 83 THR A CA 1
ATOM 657 C C . THR A 1 83 ? 5.647 8.145 4.861 1.00 95.75 83 THR A C 1
ATOM 659 O O . THR A 1 83 ? 5.535 6.952 5.116 1.00 95.75 83 THR A O 1
ATOM 662 N N . ARG A 1 84 ? 6.731 8.624 4.255 1.00 92.81 84 ARG A N 1
ATOM 663 C CA . ARG A 1 84 ? 7.884 7.774 3.959 1.00 92.81 84 ARG A CA 1
ATOM 664 C C . ARG A 1 84 ? 8.611 7.415 5.258 1.00 92.81 84 ARG A C 1
ATOM 666 O O . ARG A 1 84 ? 9.056 8.321 5.964 1.00 92.81 84 ARG A O 1
ATOM 673 N N . SER A 1 85 ? 8.770 6.123 5.533 1.00 88.44 85 SER A N 1
ATOM 674 C CA . SER A 1 85 ? 9.573 5.635 6.659 1.00 88.44 85 SER A CA 1
ATOM 675 C C . SER A 1 85 ? 11.056 5.971 6.435 1.00 88.44 85 SER A C 1
ATOM 677 O O . SER A 1 85 ? 11.519 6.050 5.288 1.00 88.44 85 SER A O 1
ATOM 679 N N . ARG A 1 86 ? 11.779 6.239 7.531 1.00 75.75 86 ARG A N 1
ATOM 680 C CA . ARG A 1 86 ? 13.217 6.562 7.507 1.00 75.75 86 ARG A CA 1
ATOM 681 C C . ARG A 1 86 ? 14.062 5.353 7.131 1.00 75.75 86 ARG A C 1
ATOM 683 O O . ARG A 1 86 ? 13.730 4.247 7.601 1.00 75.75 86 ARG A O 1
#

Organism: NCBI:txid139021

Secondary structure (DSSP, 8-state):
-EEEEEEETTEEEEEEEEEEETTEEEEEEEETTEEEEEEEEESEEEEEEEETTEEEEEEEEETTEEEEEEEEEGGGTEEEEPEEP-

Sequence (86 aa):
MKEFTLDHAGTRLTVEFDQSMLFYYRARLIVGDATADERPIFMGSVMLRSADPALRVEAVVGWWGPKKAVLHDEARDQSVSFTRSR

Radius of gyration: 11.94 Å; chains: 1; bounding box: 32×21×28 Å

Foldseek 3Di:
DWKFWDCDPNWIWIWDWDDPDQQKTKIFIDIHNDTQAIDIDRAAWDWGAHVVVTWTKIWHAHNVGTDWIWTCDPVVRDIDTTHIDD

pLDDT: mean 92.71, std 5.17, range [75.75, 98.12]